Protein AF-A0A258JDL9-F1 (afdb_monomer_lite)

Foldseek 3Di:
DDPVVPPPPPDDLVNDDDDPDLADPDCPPVVLVVLLVVLVVPDDDCVPPDPCVVDDVVVDDPVVVVVVVVVVVVVVVVLVVVLVVLVVVLVVCSSVSPHNSSNSSSVSVNVSSD

pLDDT: mean 83.13, std 12.37, range [47.44, 98.12]

Sequence (114 aa):
MSPEQAFEVLQTLLDEPENRFPLTFNSDLPRIRELFHAATRNQWDPKTDVDWDQLKPEAYTEEQRYAARLYWSRRAWSEYGAISESPSLQLRFGIEQRPSDMQLFFTIRSQEEA

Secondary structure (DSSP, 8-state):
--GGGS------GGGSPP-S-----S-SSHHHHHHHHHHHHT---TTTSS-GGG--GGGS-HHHHHHHHHHHHHHHHHHHHHHTHHHHHHHHHHHTT--HHHHHHHHHHHHHT-

Radius of gyration: 22.3 Å; chains: 1; bounding box: 46×54×55 Å

Structure (mmCIF, N/CA/C/O backbone):
data_AF-A0A258JDL9-F1
#
_entry.id   AF-A0A258JDL9-F1
#
loop_
_atom_site.group_PDB
_atom_site.id
_atom_site.type_symbol
_atom_site.label_atom_id
_atom_site.label_alt_id
_atom_site.label_comp_id
_atom_site.label_asym_id
_atom_site.label_entity_id
_atom_site.label_seq_id
_atom_site.pdbx_PDB_ins_code
_atom_site.Cartn_x
_atom_site.Cartn_y
_atom_site.Cartn_z
_atom_site.occupancy
_atom_site.B_iso_or_equiv
_atom_site.auth_seq_id
_atom_site.auth_comp_id
_atom_site.auth_asym_id
_atom_site.auth_atom_id
_atom_site.pdbx_PDB_model_num
ATOM 1 N N . MET A 1 1 ? 27.831 42.679 -13.524 1.00 47.44 1 MET A N 1
ATOM 2 C CA . MET A 1 1 ? 27.257 41.321 -13.592 1.00 47.44 1 MET A CA 1
ATOM 3 C C . MET A 1 1 ? 26.808 41.122 -15.023 1.00 47.44 1 MET A C 1
ATOM 5 O O . MET A 1 1 ? 25.990 41.912 -15.479 1.00 47.44 1 MET A O 1
ATOM 9 N N . SER A 1 2 ? 27.464 40.231 -15.772 1.00 49.25 2 SER A N 1
ATOM 10 C CA . SER A 1 2 ? 27.135 40.025 -17.186 1.00 49.25 2 SER A CA 1
ATOM 11 C C . SER A 1 2 ? 25.805 39.265 -17.304 1.00 49.25 2 SER A C 1
ATOM 13 O O . SER A 1 2 ? 25.490 38.453 -16.432 1.00 49.25 2 SER A O 1
ATOM 15 N N . PRO A 1 3 ? 25.016 39.505 -18.364 1.00 51.47 3 PRO A N 1
ATOM 16 C CA . PRO A 1 3 ? 23.758 38.793 -18.619 1.00 51.47 3 PRO A CA 1
ATOM 17 C C . PRO A 1 3 ? 23.918 37.270 -18.800 1.00 51.47 3 PRO A C 1
ATOM 19 O O . PRO A 1 3 ? 22.926 36.551 -18.813 1.00 51.47 3 PRO A O 1
ATOM 22 N N . GLU A 1 4 ? 25.150 36.765 -18.883 1.00 53.69 4 GLU A N 1
ATOM 23 C CA . GLU A 1 4 ? 25.474 35.336 -18.988 1.00 53.69 4 GLU A CA 1
ATOM 24 C C . GLU A 1 4 ? 25.315 34.568 -17.664 1.00 53.69 4 GLU A C 1
ATOM 26 O O . GLU A 1 4 ? 25.272 33.344 -17.674 1.00 53.69 4 GLU A O 1
ATOM 31 N N . GLN A 1 5 ? 25.193 35.253 -16.520 1.00 52.53 5 GLN A N 1
ATOM 32 C CA . GLN A 1 5 ? 25.082 34.603 -15.203 1.00 52.53 5 GLN A CA 1
ATOM 33 C C . GLN A 1 5 ? 23.635 34.286 -14.776 1.00 52.53 5 GLN A C 1
ATOM 35 O O . GLN A 1 5 ? 23.430 33.770 -13.682 1.00 52.53 5 GLN A O 1
ATOM 40 N N . ALA A 1 6 ? 22.629 34.600 -15.600 1.00 50.28 6 ALA A N 1
ATOM 41 C CA . ALA A 1 6 ? 21.213 34.552 -15.209 1.00 50.28 6 ALA A CA 1
ATOM 42 C C . ALA A 1 6 ? 20.401 33.404 -15.833 1.00 50.28 6 ALA A C 1
ATOM 44 O O . ALA A 1 6 ? 19.176 33.402 -15.733 1.00 50.28 6 ALA A O 1
ATOM 45 N N . PHE A 1 7 ? 21.050 32.431 -16.468 1.00 53.84 7 PHE A N 1
ATOM 46 C CA . PHE A 1 7 ? 20.359 31.271 -17.022 1.00 53.84 7 PHE A CA 1
ATOM 47 C C . PHE A 1 7 ? 21.146 30.002 -16.701 1.00 53.84 7 PHE A C 1
ATOM 49 O O . PHE A 1 7 ? 21.751 29.368 -17.561 1.00 53.84 7 PHE A O 1
ATOM 56 N N . GLU A 1 8 ? 21.136 29.620 -15.426 1.00 58.06 8 GLU A N 1
ATOM 57 C CA . GLU A 1 8 ? 21.230 28.201 -15.104 1.00 58.06 8 GLU A CA 1
ATOM 58 C C . GLU A 1 8 ? 19.946 27.590 -15.685 1.00 58.06 8 GLU A C 1
ATOM 60 O O . GLU A 1 8 ? 18.869 27.693 -15.099 1.00 58.06 8 GLU A O 1
ATOM 65 N N . VAL A 1 9 ? 20.016 27.125 -16.939 1.00 63.28 9 VAL A N 1
ATOM 66 C CA . VAL A 1 9 ? 18.892 26.458 -17.597 1.00 63.28 9 VAL A CA 1
ATOM 67 C C . VAL A 1 9 ? 18.608 25.229 -16.742 1.00 63.28 9 VAL A C 1
ATOM 69 O O . VAL A 1 9 ? 19.350 24.251 -16.794 1.00 63.28 9 VAL A O 1
ATOM 72 N N . LEU A 1 10 ? 17.569 25.298 -15.913 1.00 61.50 10 LEU A N 1
ATOM 73 C CA . LEU A 1 10 ? 16.998 24.132 -15.257 1.00 61.50 10 LEU A CA 1
ATOM 74 C C . LEU A 1 10 ? 16.485 23.226 -16.375 1.00 61.50 10 LEU A C 1
ATOM 76 O O . LEU A 1 10 ? 15.370 23.409 -16.852 1.00 61.50 10 LEU A O 1
ATOM 80 N N . GLN A 1 11 ? 17.329 22.304 -16.837 1.00 71.94 11 GLN A N 1
ATOM 81 C CA . GLN A 1 11 ? 16.886 21.255 -17.738 1.00 71.94 11 GLN A CA 1
ATOM 82 C C . GLN A 1 11 ? 15.880 20.395 -16.984 1.00 71.94 11 GLN A C 1
ATOM 84 O O . GLN A 1 11 ? 16.152 19.861 -15.905 1.00 71.94 11 GLN A O 1
ATOM 89 N N . THR A 1 12 ? 14.680 20.338 -17.534 1.00 72.56 12 THR A N 1
ATOM 90 C CA . THR A 1 12 ? 13.569 19.547 -17.036 1.00 72.56 12 THR A CA 1
ATOM 91 C C . THR A 1 12 ? 13.458 18.264 -17.843 1.00 72.56 12 THR A C 1
ATOM 93 O O . THR A 1 12 ? 14.060 18.110 -18.903 1.00 72.56 12 THR A O 1
ATOM 96 N N . LEU A 1 13 ? 12.610 17.345 -17.380 1.00 65.62 13 LEU A N 1
ATOM 97 C CA . LEU A 1 13 ? 12.294 16.139 -18.139 1.00 65.62 13 LEU A CA 1
ATOM 98 C C . LEU A 1 13 ? 11.801 16.433 -19.567 1.00 65.62 13 LEU A C 1
ATOM 100 O O . LEU A 1 13 ? 11.999 15.622 -20.465 1.00 65.62 13 LEU A O 1
ATOM 104 N N . LEU A 1 14 ? 11.130 17.568 -19.770 1.00 75.38 14 LEU A N 1
ATOM 105 C CA . LEU A 1 14 ? 10.528 17.918 -21.055 1.00 75.38 14 LEU A CA 1
ATOM 106 C C . LEU A 1 14 ? 11.564 18.348 -22.104 1.00 75.38 14 LEU A C 1
ATOM 108 O O . LEU A 1 14 ? 11.202 18.500 -23.268 1.00 75.38 14 LEU A O 1
ATOM 112 N N . ASP A 1 15 ? 12.824 18.530 -21.700 1.00 81.75 15 ASP A N 1
ATOM 113 C CA . ASP A 1 15 ? 13.919 18.966 -22.569 1.00 81.75 15 ASP A CA 1
ATOM 114 C C . 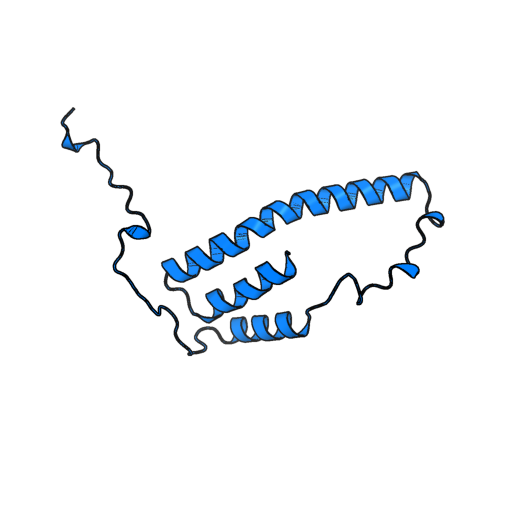ASP A 1 15 ? 14.721 17.787 -23.162 1.00 81.75 15 ASP A C 1
ATOM 116 O O . ASP A 1 15 ? 15.546 17.986 -24.056 1.00 81.75 15 ASP A O 1
ATOM 120 N N . GLU A 1 16 ? 14.471 16.556 -22.700 1.00 76.06 16 GLU A N 1
ATOM 121 C CA . GLU A 1 16 ? 15.108 15.330 -23.199 1.00 76.06 16 GLU A CA 1
ATOM 122 C C . GLU A 1 16 ? 14.423 14.795 -24.476 1.00 76.06 16 GLU A C 1
ATOM 124 O O . GLU A 1 16 ? 13.214 14.975 -24.669 1.00 76.06 16 GLU A O 1
ATOM 129 N N . PRO A 1 17 ? 15.156 14.103 -25.372 1.00 80.06 17 PRO A N 1
ATOM 130 C CA . PRO A 1 17 ? 14.576 13.519 -26.576 1.00 80.06 17 PRO A CA 1
ATOM 131 C C . PRO A 1 17 ? 13.499 12.473 -26.250 1.00 80.06 17 PRO A C 1
ATOM 133 O O . PRO A 1 17 ? 13.656 11.624 -25.371 1.00 80.06 17 PRO A O 1
ATOM 136 N N . GLU A 1 18 ? 12.405 12.508 -27.014 1.00 75.56 18 GLU A N 1
ATOM 137 C CA . GLU A 1 18 ? 11.251 11.625 -26.830 1.00 75.56 18 GLU A CA 1
ATOM 138 C C . GLU A 1 18 ? 11.629 10.142 -27.024 1.00 75.56 18 GLU A C 1
ATOM 140 O O . GLU A 1 18 ? 12.044 9.726 -28.108 1.00 75.56 18 GLU A O 1
ATOM 145 N N . ASN A 1 19 ? 11.393 9.316 -26.000 1.00 75.62 19 ASN A N 1
ATOM 146 C CA . ASN A 1 19 ? 11.400 7.857 -26.107 1.00 75.62 19 ASN A CA 1
ATOM 147 C C . ASN A 1 19 ? 9.985 7.311 -25.868 1.00 75.62 19 ASN A C 1
ATOM 149 O O . ASN A 1 19 ? 9.527 7.217 -24.732 1.00 75.62 19 ASN A O 1
ATOM 153 N N . ARG A 1 20 ? 9.288 6.942 -26.949 1.00 71.19 20 ARG A N 1
ATOM 154 C CA . ARG A 1 20 ? 7.871 6.530 -26.901 1.00 71.19 20 ARG A CA 1
ATOM 155 C C . ARG A 1 20 ? 7.620 5.194 -26.205 1.00 71.19 20 ARG A C 1
ATOM 157 O O . ARG A 1 20 ? 6.509 4.966 -25.739 1.00 71.19 20 ARG A O 1
ATOM 164 N N . PHE A 1 21 ? 8.621 4.315 -26.150 1.00 73.62 21 PHE A N 1
ATOM 165 C CA . PHE A 1 21 ? 8.483 2.968 -25.589 1.00 73.62 21 PHE A CA 1
ATOM 166 C C . PHE A 1 21 ? 9.728 2.588 -24.776 1.00 73.62 21 PHE A C 1
ATOM 168 O O . PHE A 1 21 ? 10.509 1.740 -25.206 1.00 73.62 21 PHE A O 1
ATOM 175 N N . PRO A 1 22 ? 9.928 3.178 -23.584 1.00 72.56 22 PRO A N 1
ATOM 176 C CA . PRO A 1 22 ? 11.116 2.949 -22.759 1.00 72.56 22 PRO A CA 1
ATOM 177 C C . PRO A 1 22 ? 11.102 1.592 -22.025 1.00 72.56 22 PRO A C 1
ATOM 179 O O . PRO A 1 22 ? 11.839 1.408 -21.059 1.00 72.56 22 PRO A O 1
ATOM 182 N N . LEU A 1 23 ? 10.252 0.648 -22.445 1.00 73.94 23 LEU A N 1
ATOM 183 C CA . LEU A 1 23 ? 10.028 -0.626 -21.767 1.00 73.94 23 LEU A CA 1
ATOM 184 C C . LEU A 1 23 ? 10.676 -1.783 -22.524 1.00 73.94 23 LEU A C 1
ATOM 186 O O . LEU A 1 23 ? 10.449 -1.989 -23.716 1.00 73.94 23 LEU A O 1
ATOM 190 N N . THR A 1 24 ? 11.423 -2.593 -21.785 1.00 75.56 24 THR A N 1
ATOM 191 C CA . THR A 1 24 ? 11.927 -3.897 -22.224 1.00 75.56 24 THR A CA 1
ATOM 192 C C . THR A 1 24 ? 11.084 -5.013 -21.598 1.00 75.56 24 THR A C 1
ATOM 194 O O . THR A 1 24 ? 10.691 -4.930 -20.436 1.00 75.56 24 THR A O 1
ATOM 197 N N . PHE A 1 25 ? 10.812 -6.091 -22.339 1.00 79.94 25 PHE A N 1
ATOM 198 C CA . PHE A 1 25 ? 10.066 -7.247 -21.806 1.00 79.94 25 PHE A CA 1
ATOM 199 C C . PHE A 1 25 ? 10.950 -8.281 -21.093 1.00 79.94 25 PHE A C 1
ATOM 201 O O . PHE A 1 25 ? 10.448 -9.252 -20.517 1.00 79.94 25 PHE A O 1
ATOM 208 N N . ASN A 1 26 ? 12.265 -8.064 -21.091 1.00 82.12 26 ASN A N 1
ATOM 209 C CA . ASN A 1 26 ? 13.203 -8.891 -20.345 1.00 82.12 26 ASN A CA 1
ATOM 210 C C . ASN A 1 26 ? 12.918 -8.797 -18.839 1.00 82.12 26 ASN A C 1
ATOM 212 O O . ASN A 1 26 ? 12.372 -7.807 -18.349 1.00 82.12 26 ASN A O 1
ATOM 216 N N . SER A 1 27 ? 13.239 -9.860 -18.101 1.00 81.69 27 SER A N 1
ATOM 217 C CA . SER A 1 27 ? 13.260 -9.816 -16.637 1.00 81.69 27 SER A CA 1
ATOM 218 C C . SER A 1 27 ? 14.685 -9.549 -16.192 1.00 81.69 27 SER A C 1
ATOM 220 O O . SER A 1 27 ? 15.427 -10.469 -15.857 1.00 81.69 27 SER A O 1
ATOM 222 N N . ASP A 1 28 ? 15.077 -8.283 -16.257 1.00 88.56 28 ASP A N 1
ATOM 223 C CA . ASP A 1 28 ? 16.420 -7.851 -15.877 1.00 88.56 28 ASP A CA 1
ATOM 224 C C . ASP A 1 28 ? 16.619 -7.981 -14.353 1.00 88.56 28 ASP A C 1
ATOM 226 O O . ASP A 1 28 ? 17.740 -8.165 -13.880 1.00 88.56 28 ASP A O 1
ATOM 230 N N . LEU A 1 29 ? 15.523 -7.957 -13.577 1.00 92.44 29 LEU A N 1
ATOM 231 C CA . LEU A 1 29 ? 15.491 -8.189 -12.130 1.00 92.44 29 LEU A CA 1
ATOM 232 C C . LEU A 1 29 ? 14.406 -9.222 -11.743 1.00 92.44 29 LEU A C 1
ATOM 234 O O . LEU A 1 29 ? 13.359 -8.849 -11.201 1.00 92.44 29 LEU A O 1
ATOM 238 N N . PRO A 1 30 ? 14.653 -10.535 -11.930 1.00 92.12 30 PRO A N 1
ATOM 239 C CA . PRO A 1 30 ? 13.662 -11.596 -11.696 1.00 92.12 30 PRO A CA 1
ATOM 240 C C . PRO A 1 30 ? 13.051 -11.597 -10.295 1.00 92.12 30 PRO A C 1
ATOM 242 O O . PRO A 1 30 ? 11.849 -11.782 -10.135 1.00 92.12 30 PRO A O 1
ATOM 245 N N . ARG A 1 31 ? 13.853 -11.291 -9.269 1.00 93.62 31 ARG A N 1
ATOM 246 C CA . ARG A 1 31 ? 13.372 -11.208 -7.884 1.00 93.62 31 ARG A CA 1
ATOM 247 C C . ARG A 1 31 ? 12.321 -10.110 -7.686 1.00 93.62 31 ARG A C 1
ATOM 249 O O . ARG A 1 31 ? 11.406 -10.281 -6.891 1.00 93.62 31 ARG A O 1
ATOM 256 N N . ILE A 1 32 ? 12.430 -8.988 -8.401 1.00 91.62 32 ILE A N 1
ATOM 257 C CA . ILE A 1 32 ? 11.419 -7.919 -8.345 1.00 91.62 32 ILE A CA 1
ATOM 258 C C . ILE A 1 32 ? 10.145 -8.359 -9.073 1.00 91.62 32 ILE A C 1
ATOM 260 O O . ILE A 1 32 ? 9.044 -8.119 -8.582 1.00 91.62 32 ILE A O 1
ATOM 264 N N . ARG A 1 33 ? 10.274 -9.085 -10.190 1.00 91.31 33 ARG A N 1
ATOM 265 C CA . ARG A 1 33 ? 9.125 -9.691 -10.880 1.00 91.31 33 ARG A CA 1
ATOM 266 C C . ARG A 1 33 ? 8.380 -10.690 -9.996 1.00 91.31 33 ARG A C 1
ATOM 268 O O . ARG A 1 33 ? 7.152 -10.699 -9.960 1.00 91.31 33 ARG A O 1
ATOM 275 N N . GLU A 1 34 ? 9.110 -11.499 -9.237 1.00 93.44 34 GLU A N 1
ATOM 276 C CA . GLU A 1 34 ? 8.525 -12.410 -8.251 1.00 93.44 34 GLU A CA 1
ATOM 277 C C . GLU A 1 34 ? 7.761 -11.657 -7.157 1.00 93.44 34 GLU A C 1
ATOM 279 O O . GLU A 1 34 ? 6.656 -12.075 -6.805 1.00 93.44 34 GLU A O 1
ATOM 284 N N . LEU A 1 35 ? 8.299 -10.533 -6.666 1.00 91.81 35 LEU A N 1
ATOM 285 C CA . LEU A 1 35 ? 7.602 -9.669 -5.709 1.00 91.81 35 LEU A CA 1
ATOM 286 C C . LEU A 1 35 ? 6.311 -9.095 -6.298 1.00 91.81 35 LEU A C 1
ATOM 288 O O . LEU A 1 35 ? 5.289 -9.125 -5.620 1.00 91.81 35 LEU A O 1
ATOM 292 N N . PHE A 1 36 ? 6.318 -8.652 -7.559 1.00 90.88 36 PHE A N 1
ATOM 293 C CA . PHE A 1 36 ? 5.105 -8.201 -8.252 1.00 90.88 36 PHE A CA 1
ATOM 294 C C . PHE A 1 36 ? 4.038 -9.293 -8.278 1.00 90.88 36 PHE A C 1
ATOM 296 O O . PHE A 1 36 ? 2.897 -9.069 -7.876 1.00 90.88 36 PHE A O 1
ATOM 303 N N . HIS A 1 37 ? 4.409 -10.507 -8.684 1.00 92.56 37 HIS A N 1
ATOM 304 C CA . HIS A 1 37 ? 3.467 -11.620 -8.711 1.00 92.56 37 HIS A CA 1
ATOM 305 C C . HIS A 1 37 ? 2.986 -12.022 -7.313 1.00 92.56 37 HIS A C 1
ATOM 307 O O . HIS A 1 37 ? 1.826 -12.397 -7.156 1.00 92.56 37 HIS A O 1
ATOM 313 N N . ALA A 1 38 ? 3.855 -11.969 -6.303 1.00 92.81 38 ALA A N 1
ATOM 314 C CA . ALA A 1 38 ? 3.479 -12.246 -4.922 1.00 92.81 38 ALA A CA 1
ATOM 315 C C . ALA A 1 38 ? 2.489 -11.204 -4.387 1.00 92.81 38 ALA A C 1
ATOM 317 O O . ALA A 1 38 ? 1.460 -11.595 -3.849 1.00 92.81 38 ALA A O 1
ATOM 318 N N . ALA A 1 39 ? 2.758 -9.914 -4.596 1.00 90.12 39 ALA A N 1
ATOM 319 C CA . ALA A 1 39 ? 1.870 -8.828 -4.195 1.00 90.12 39 ALA A CA 1
ATOM 320 C C . ALA A 1 39 ? 0.513 -8.928 -4.911 1.00 90.12 39 ALA A C 1
ATOM 322 O O . ALA A 1 39 ? -0.520 -8.945 -4.257 1.00 90.12 39 ALA A O 1
ATOM 323 N N . THR A 1 40 ? 0.510 -9.168 -6.231 1.00 90.25 40 THR A N 1
ATOM 324 C CA . THR A 1 40 ? -0.730 -9.369 -7.012 1.00 90.25 40 THR A CA 1
ATOM 325 C C . THR A 1 40 ? -1.595 -10.495 -6.442 1.00 90.25 40 THR A C 1
ATOM 327 O O . THR A 1 40 ? -2.808 -10.363 -6.345 1.00 90.25 40 THR A O 1
ATOM 330 N N . ARG A 1 41 ? -0.984 -11.630 -6.070 1.00 92.12 41 ARG A N 1
ATOM 331 C CA . ARG A 1 41 ? -1.719 -12.776 -5.508 1.00 92.12 41 ARG A CA 1
ATOM 332 C C . ARG A 1 41 ? -2.252 -12.523 -4.101 1.00 92.12 41 ARG A C 1
ATOM 334 O O . ARG A 1 41 ? -3.195 -13.196 -3.706 1.00 92.12 41 ARG A O 1
ATOM 341 N N . ASN A 1 42 ? -1.625 -11.615 -3.361 1.00 89.44 42 ASN A N 1
ATOM 342 C CA . ASN A 1 42 ? -1.962 -11.300 -1.977 1.00 89.44 42 ASN A CA 1
ATOM 343 C C . ASN A 1 42 ? -2.844 -10.046 -1.857 1.00 89.44 42 ASN A C 1
ATOM 345 O O . ASN A 1 42 ? -2.997 -9.520 -0.755 1.00 89.44 42 ASN A O 1
ATOM 349 N N . GLN A 1 43 ? -3.405 -9.557 -2.967 1.00 88.81 43 GLN A N 1
ATOM 350 C CA . GLN A 1 43 ? -4.384 -8.476 -2.931 1.00 88.81 43 GLN A CA 1
ATOM 351 C C . GLN A 1 43 ? -5.623 -8.912 -2.149 1.00 88.81 43 GLN A C 1
ATOM 353 O O . GLN A 1 43 ? -6.071 -10.054 -2.257 1.00 88.81 43 GLN A O 1
ATOM 358 N N . TRP A 1 44 ? -6.162 -7.981 -1.373 1.00 90.25 44 TRP A N 1
ATOM 359 C CA . TRP A 1 44 ? -7.339 -8.171 -0.538 1.00 90.25 44 TRP A CA 1
ATOM 360 C C . TRP A 1 44 ? -8.225 -6.926 -0.622 1.00 90.25 44 TRP A C 1
ATOM 362 O O . TRP A 1 44 ? -7.736 -5.819 -0.857 1.00 90.25 44 TRP A O 1
ATOM 372 N N . ASP A 1 45 ? -9.528 -7.108 -0.445 1.00 89.56 45 ASP A N 1
ATOM 373 C CA . ASP A 1 45 ? -10.520 -6.042 -0.383 1.00 89.56 45 ASP A CA 1
ATOM 374 C C . ASP A 1 45 ? -10.977 -5.852 1.072 1.00 89.56 45 ASP A C 1
ATOM 376 O O . ASP A 1 45 ? -11.661 -6.717 1.629 1.00 89.56 45 ASP A O 1
ATOM 380 N N . PRO A 1 46 ? -10.680 -4.702 1.708 1.00 89.44 46 PRO A N 1
ATOM 381 C CA . PRO A 1 46 ? -11.067 -4.455 3.091 1.00 89.44 46 PRO A CA 1
ATOM 382 C C . PRO A 1 46 ? -12.576 -4.489 3.325 1.00 89.44 46 PRO A C 1
ATOM 384 O O . PRO A 1 46 ? -12.996 -4.620 4.470 1.00 89.44 46 PRO A O 1
ATOM 387 N N . LYS A 1 47 ? -13.412 -4.365 2.288 1.00 90.19 47 LYS A N 1
ATOM 388 C CA . LYS A 1 47 ? -14.872 -4.432 2.427 1.00 90.19 47 LYS A CA 1
ATOM 389 C C . LYS A 1 47 ? -15.394 -5.858 2.564 1.00 90.19 47 LYS A C 1
ATOM 391 O O . LYS A 1 47 ? -16.486 -6.028 3.099 1.00 90.19 47 LYS A O 1
ATOM 396 N N . THR A 1 48 ? -14.664 -6.849 2.056 1.00 93.88 48 THR A N 1
ATOM 397 C CA . THR A 1 48 ? -15.149 -8.232 1.931 1.00 93.88 48 THR A CA 1
ATOM 398 C C . THR A 1 48 ? -14.260 -9.251 2.640 1.00 93.88 48 THR A C 1
ATOM 400 O O . THR A 1 48 ? -14.787 -10.210 3.198 1.00 93.88 48 THR A O 1
ATOM 403 N N . ASP A 1 49 ? -12.948 -9.019 2.702 1.00 93.88 49 ASP A N 1
ATOM 404 C CA . ASP A 1 49 ? -11.982 -9.943 3.310 1.00 93.88 49 ASP A CA 1
ATOM 405 C C . ASP A 1 49 ? -11.789 -9.724 4.822 1.00 93.88 49 ASP A C 1
ATOM 407 O O . ASP A 1 49 ? -11.143 -10.528 5.497 1.00 93.88 49 ASP A O 1
ATOM 411 N N . VAL A 1 50 ? -12.358 -8.648 5.379 1.00 93.75 50 VAL A N 1
ATOM 412 C CA . VAL A 1 50 ? -12.379 -8.381 6.824 1.00 93.75 50 VAL A CA 1
ATOM 413 C C . VAL A 1 50 ? -13.782 -8.613 7.365 1.00 93.75 50 VAL A C 1
ATOM 415 O O . VAL A 1 50 ? -14.739 -7.957 6.957 1.00 93.75 50 VAL A O 1
ATOM 418 N N . ASP A 1 51 ? -13.893 -9.509 8.344 1.00 95.06 51 ASP A N 1
ATOM 419 C CA . ASP A 1 51 ? -15.136 -9.735 9.078 1.00 95.06 51 ASP A CA 1
ATOM 420 C C . ASP A 1 51 ? -15.368 -8.606 10.096 1.00 95.06 51 ASP A C 1
ATOM 422 O O . ASP A 1 51 ? -15.032 -8.702 11.281 1.00 95.06 51 ASP A O 1
ATOM 426 N N . TRP A 1 52 ? -15.920 -7.493 9.613 1.00 92.25 52 TRP A N 1
ATOM 427 C CA . TRP A 1 52 ? -16.224 -6.324 10.439 1.00 92.25 52 TRP A CA 1
ATOM 428 C C . TRP A 1 52 ? -17.273 -6.605 11.515 1.00 92.25 52 TRP A C 1
ATOM 430 O O . TRP A 1 52 ? -17.282 -5.914 12.533 1.00 92.25 52 TRP A O 1
ATOM 440 N N . ASP A 1 53 ? -18.110 -7.630 11.347 1.00 94.25 53 ASP A N 1
ATOM 441 C CA . ASP A 1 53 ? -19.114 -7.992 12.345 1.00 94.25 53 ASP A CA 1
ATOM 442 C C . ASP A 1 53 ? -18.475 -8.579 13.609 1.00 94.25 53 ASP A C 1
ATOM 444 O O . ASP A 1 53 ? -19.069 -8.494 14.689 1.00 94.25 53 ASP A O 1
ATOM 448 N N . GLN A 1 54 ? -17.254 -9.117 13.523 1.00 95.06 54 GLN A N 1
ATOM 449 C CA . GLN A 1 54 ? -16.481 -9.534 14.699 1.00 95.06 54 GLN A CA 1
ATOM 450 C C . GLN A 1 54 ? -15.959 -8.353 15.525 1.00 95.06 54 GLN A C 1
ATOM 452 O O . GLN A 1 54 ? -15.686 -8.514 16.718 1.00 95.06 54 GLN A O 1
ATOM 457 N N . LEU A 1 55 ? -15.838 -7.158 14.939 1.00 91.75 55 LEU A N 1
ATOM 458 C CA . LEU A 1 55 ? -15.450 -5.970 15.686 1.00 91.75 55 LEU A CA 1
ATOM 459 C C . LEU A 1 55 ? -16.624 -5.530 16.571 1.00 91.75 55 LEU A C 1
ATOM 461 O O . LEU A 1 55 ? -17.621 -5.004 16.083 1.00 91.75 55 LEU A O 1
ATOM 465 N N . LYS A 1 56 ? -16.487 -5.723 17.888 1.00 95.06 56 LYS A N 1
ATOM 466 C CA . LYS A 1 56 ? -17.465 -5.309 18.911 1.00 95.06 56 LYS A CA 1
ATOM 467 C C . LYS A 1 56 ? -16.906 -4.166 19.768 1.00 95.06 56 LYS A C 1
ATOM 469 O O . LYS A 1 56 ? -16.324 -4.433 20.823 1.00 95.06 56 LYS A O 1
ATOM 474 N N . PRO A 1 57 ? -17.013 -2.887 19.346 1.00 92.56 57 PRO A N 1
ATOM 475 C CA . PRO A 1 57 ? -16.451 -1.755 20.086 1.00 92.56 57 PRO A CA 1
ATOM 476 C C . PRO A 1 57 ? -16.925 -1.674 21.542 1.00 92.56 57 PRO A C 1
ATOM 478 O O . PRO A 1 57 ? -16.181 -1.241 22.416 1.00 92.56 57 PRO A O 1
ATOM 481 N N . GLU A 1 58 ? -18.157 -2.090 21.809 1.00 94.38 58 GLU A N 1
ATOM 482 C CA . GLU A 1 58 ? -18.786 -2.135 23.127 1.00 94.38 58 GLU A CA 1
ATOM 483 C C . GLU A 1 58 ? -18.108 -3.089 24.119 1.00 94.38 58 GLU A C 1
ATOM 485 O O . GLU A 1 58 ? -18.277 -2.913 25.323 1.00 94.38 58 GLU A O 1
ATOM 490 N N . ALA A 1 59 ? -17.310 -4.052 23.646 1.00 96.44 59 ALA A N 1
ATOM 491 C CA . ALA A 1 59 ? -16.543 -4.949 24.509 1.00 96.44 59 ALA A CA 1
ATOM 492 C C . ALA A 1 59 ? -15.337 -4.258 25.179 1.00 96.44 59 ALA A C 1
ATOM 494 O O . ALA A 1 59 ? -14.724 -4.829 26.080 1.00 96.44 59 ALA A O 1
ATOM 495 N N . TYR A 1 60 ? -14.989 -3.041 24.747 1.00 96.56 60 TYR A N 1
ATOM 496 C CA . TYR A 1 60 ? -13.819 -2.298 25.210 1.00 96.56 60 TYR A CA 1
ATOM 497 C C . TYR A 1 60 ? -14.203 -1.092 26.068 1.00 96.56 60 TYR A C 1
ATOM 499 O O . TYR A 1 60 ? -15.241 -0.451 25.867 1.00 96.56 60 TYR A O 1
ATOM 507 N N . THR A 1 61 ? -13.314 -0.717 26.991 1.00 98.12 61 THR A N 1
ATOM 508 C CA . THR A 1 61 ? -13.505 0.490 27.806 1.00 98.12 61 THR A CA 1
ATOM 509 C C . THR A 1 61 ? -13.467 1.756 26.946 1.00 98.12 61 THR A C 1
ATOM 511 O O . THR A 1 61 ? -13.093 1.749 25.767 1.00 98.12 61 THR A O 1
ATOM 514 N N . GLU A 1 62 ? -13.897 2.883 27.507 1.00 97.56 62 GLU A N 1
ATOM 515 C CA . GLU A 1 62 ? -13.822 4.165 26.807 1.00 97.56 62 GLU A CA 1
ATOM 516 C C . GLU A 1 62 ? -12.374 4.571 26.501 1.00 97.56 62 GLU A C 1
ATOM 518 O O . GLU A 1 62 ? -12.076 4.994 25.383 1.00 97.56 62 GLU A O 1
ATOM 523 N N . GLU A 1 63 ? -11.462 4.344 27.443 1.00 97.88 63 GLU A N 1
ATOM 524 C CA . GLU A 1 63 ? -10.036 4.646 27.316 1.00 97.88 63 GLU A CA 1
ATOM 525 C C . GLU A 1 63 ? -9.391 3.813 26.206 1.00 97.88 63 GLU A C 1
ATOM 527 O O . GLU A 1 63 ? -8.639 4.342 25.387 1.00 97.88 63 GLU A O 1
ATOM 532 N N . GLN A 1 64 ? -9.727 2.521 26.124 1.00 97.75 64 GLN A N 1
ATOM 533 C CA . GLN A 1 64 ? -9.246 1.634 25.062 1.00 97.75 64 GLN A CA 1
ATOM 534 C C . GLN A 1 64 ? -9.735 2.092 23.687 1.00 97.75 64 GLN A C 1
ATOM 536 O O . GLN A 1 64 ? -8.950 2.187 22.741 1.00 97.75 64 GLN A O 1
ATOM 541 N N . ARG A 1 65 ? -11.021 2.444 23.574 1.00 96.94 65 ARG A N 1
ATOM 542 C CA . ARG A 1 65 ? -11.584 2.981 22.329 1.00 96.94 65 ARG A CA 1
ATOM 543 C C . ARG A 1 65 ? -10.947 4.314 21.948 1.00 96.94 65 ARG A C 1
ATOM 545 O O . ARG A 1 65 ? -10.706 4.559 20.769 1.00 96.94 65 ARG A O 1
ATOM 552 N N . TYR A 1 66 ? -10.661 5.180 22.916 1.00 97.19 66 TYR A N 1
ATOM 553 C CA . TYR A 1 66 ? -9.977 6.448 22.672 1.00 97.19 66 TYR A CA 1
ATOM 554 C C . TYR A 1 66 ? -8.545 6.236 22.167 1.00 97.19 66 TYR A C 1
ATOM 556 O O . TYR A 1 66 ? -8.171 6.801 21.138 1.00 97.19 66 TYR A O 1
ATOM 564 N N . ALA A 1 67 ? -7.778 5.359 22.817 1.00 97.38 67 ALA A N 1
ATOM 565 C CA . ALA A 1 67 ? -6.434 4.996 22.378 1.00 97.38 67 ALA A CA 1
ATOM 566 C C . ALA A 1 67 ? -6.431 4.414 20.953 1.00 97.38 67 ALA A C 1
ATOM 568 O O . ALA A 1 67 ? -5.617 4.822 20.124 1.00 97.38 67 ALA A O 1
ATOM 569 N N . ALA A 1 68 ? -7.383 3.527 20.638 1.00 95.81 68 ALA A N 1
ATOM 570 C CA . ALA A 1 68 ? -7.532 2.962 19.299 1.00 95.81 68 ALA A CA 1
ATOM 571 C C . ALA A 1 68 ? -7.802 4.046 18.242 1.00 95.81 68 ALA A C 1
ATOM 573 O O . ALA A 1 68 ? -7.142 4.061 17.204 1.00 95.81 68 ALA A O 1
ATOM 574 N N . ARG A 1 69 ? -8.710 4.996 18.511 1.00 95.38 69 ARG A N 1
ATOM 575 C CA . ARG A 1 69 ? -8.983 6.120 17.594 1.00 95.38 69 ARG A CA 1
ATOM 576 C C . ARG A 1 69 ? -7.735 6.958 17.338 1.00 95.38 69 ARG A C 1
ATOM 578 O O . ARG A 1 69 ? -7.442 7.260 16.188 1.00 95.38 69 ARG A O 1
ATOM 585 N N . LEU A 1 70 ? -6.982 7.310 18.382 1.00 96.56 70 LEU A N 1
ATOM 586 C CA . LEU A 1 70 ? -5.745 8.082 18.228 1.00 96.56 70 LEU A CA 1
ATOM 587 C C . LEU A 1 70 ? -4.706 7.334 17.389 1.00 96.56 70 LEU A C 1
ATOM 589 O O . LEU A 1 70 ? -4.080 7.928 16.510 1.00 96.56 70 LEU A O 1
ATOM 593 N N . TYR A 1 71 ? -4.543 6.036 17.643 1.00 95.25 71 TYR A N 1
ATOM 594 C CA . TYR A 1 71 ? -3.610 5.201 16.899 1.00 95.25 71 TYR A CA 1
ATOM 595 C C . TYR A 1 71 ? -3.968 5.144 15.409 1.00 95.25 71 TYR A C 1
ATOM 597 O O . TYR A 1 71 ? -3.115 5.423 14.563 1.00 95.25 71 TYR A O 1
ATOM 605 N N . TRP A 1 72 ? -5.232 4.861 15.086 1.00 92.50 72 TRP A N 1
ATOM 606 C CA . TRP A 1 72 ? -5.700 4.791 13.702 1.00 92.50 72 TRP A CA 1
ATOM 607 C C . TRP A 1 72 ? -5.650 6.145 12.992 1.00 92.50 72 TRP A C 1
ATOM 609 O O . TRP A 1 72 ? -5.196 6.201 11.852 1.00 92.50 72 TRP A O 1
ATOM 619 N N . SER A 1 73 ? -5.996 7.245 13.669 1.00 93.56 73 SER A N 1
ATOM 620 C CA . SER A 1 73 ? -5.850 8.599 13.118 1.00 93.56 73 SER A CA 1
ATOM 621 C C . SER A 1 73 ? -4.394 8.939 12.801 1.00 93.56 73 SER A C 1
ATOM 623 O O . SER A 1 73 ? -4.097 9.469 11.731 1.00 93.56 73 SER A O 1
ATOM 625 N N . ARG A 1 74 ? -3.460 8.606 13.704 1.00 92.88 74 ARG A N 1
ATOM 626 C CA . ARG A 1 74 ? -2.024 8.805 13.463 1.00 92.88 74 ARG A CA 1
ATOM 627 C C . ARG A 1 74 ? -1.539 7.964 12.287 1.00 92.88 74 ARG A C 1
ATOM 629 O O . ARG A 1 74 ? -0.758 8.462 11.478 1.00 92.88 74 ARG A O 1
ATOM 636 N N . ARG A 1 75 ? -1.974 6.702 12.201 1.00 90.00 75 ARG A N 1
ATOM 637 C CA . ARG A 1 75 ? -1.617 5.801 11.100 1.00 90.00 75 ARG A CA 1
ATOM 638 C C . ARG A 1 75 ? -2.127 6.350 9.770 1.00 90.00 75 ARG A C 1
ATOM 640 O O . ARG A 1 75 ? -1.316 6.523 8.875 1.00 90.00 75 ARG A O 1
ATOM 647 N N . ALA A 1 76 ? -3.396 6.747 9.684 1.00 87.44 76 ALA A N 1
ATOM 648 C CA . ALA A 1 76 ? -3.966 7.352 8.480 1.00 87.44 76 ALA A CA 1
ATOM 649 C C . ALA A 1 76 ? -3.165 8.579 8.004 1.00 87.44 76 A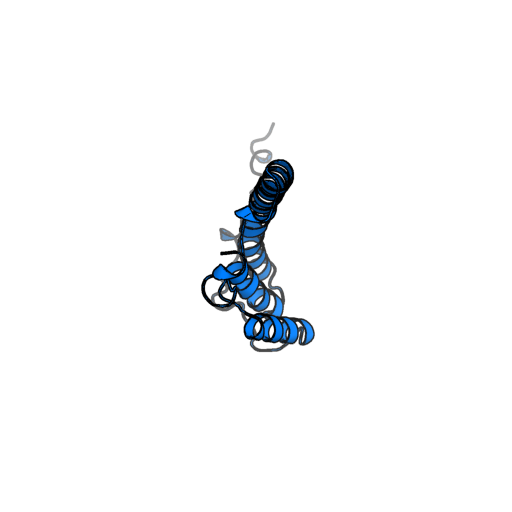LA A C 1
ATOM 651 O O . ALA A 1 76 ? -2.803 8.661 6.834 1.00 87.44 76 ALA A O 1
ATOM 652 N N . TRP A 1 77 ? -2.807 9.492 8.917 1.00 85.88 77 TRP A N 1
ATOM 653 C CA . TRP A 1 77 ? -1.977 10.654 8.572 1.00 85.88 77 TRP A CA 1
ATOM 654 C C . TRP A 1 77 ? -0.569 10.263 8.103 1.00 85.88 77 TRP A C 1
ATOM 656 O O . TRP A 1 77 ? -0.053 10.830 7.145 1.00 85.88 77 TRP A O 1
ATOM 666 N N . SER A 1 78 ? 0.067 9.303 8.777 1.00 84.50 78 SER A N 1
ATOM 667 C CA . SER A 1 78 ? 1.448 8.911 8.462 1.00 84.50 78 SER A CA 1
ATOM 668 C C . SER A 1 78 ? 1.547 8.196 7.112 1.00 84.50 78 SER A C 1
ATOM 670 O O . SER A 1 78 ? 2.490 8.442 6.367 1.00 84.50 78 SER A O 1
ATOM 672 N N . GLU A 1 79 ? 0.573 7.342 6.790 1.00 81.75 79 GLU A N 1
ATOM 673 C CA . GLU A 1 79 ? 0.556 6.581 5.537 1.00 81.75 79 GLU A CA 1
ATOM 674 C C . GLU A 1 79 ? 0.181 7.477 4.343 1.00 81.75 79 GLU A C 1
ATOM 676 O O . GLU A 1 79 ? 0.766 7.325 3.278 1.00 81.75 79 GLU A O 1
ATOM 681 N N . TYR A 1 80 ? -0.694 8.484 4.513 1.00 74.31 80 TYR A N 1
ATOM 682 C CA . TYR A 1 80 ? -1.104 9.384 3.418 1.00 74.31 80 TYR A CA 1
ATOM 683 C C . TYR A 1 80 ? 0.075 10.076 2.709 1.00 74.31 80 TYR A C 1
ATOM 685 O O . TYR A 1 80 ? 0.064 10.247 1.491 1.00 74.31 80 TYR A O 1
ATOM 693 N N . GLY A 1 81 ? 1.127 10.439 3.454 1.00 68.25 81 GLY A N 1
ATOM 694 C CA . GLY A 1 81 ? 2.355 10.986 2.868 1.00 68.25 81 GLY A CA 1
ATOM 695 C C . GLY A 1 81 ? 3.067 9.998 1.936 1.00 68.25 81 GLY A C 1
ATOM 696 O O . GLY A 1 81 ? 3.546 10.393 0.872 1.00 68.25 81 GLY A O 1
ATOM 697 N N . ALA A 1 82 ? 3.085 8.714 2.301 1.00 69.69 82 ALA A N 1
ATOM 698 C CA . ALA A 1 82 ? 3.715 7.653 1.521 1.00 69.69 82 ALA A CA 1
ATOM 699 C C . ALA A 1 82 ? 2.968 7.360 0.206 1.00 69.69 82 ALA A C 1
ATOM 701 O O . ALA A 1 82 ? 3.615 7.059 -0.793 1.00 69.69 82 ALA A O 1
ATOM 702 N N . ILE A 1 83 ? 1.645 7.560 0.159 1.00 69.44 83 ILE A N 1
ATOM 703 C CA . ILE A 1 83 ? 0.820 7.347 -1.050 1.00 69.44 83 ILE A CA 1
ATOM 704 C C . ILE A 1 83 ? 1.295 8.231 -2.219 1.00 69.44 83 ILE A C 1
ATOM 706 O O . ILE A 1 83 ? 1.365 7.799 -3.370 1.00 69.44 83 ILE A O 1
ATOM 710 N N . SER A 1 84 ? 1.675 9.481 -1.932 1.00 69.44 84 SER A N 1
ATOM 711 C CA . SER A 1 84 ? 2.178 10.422 -2.950 1.00 69.44 84 SER A CA 1
ATOM 712 C C . SER A 1 84 ? 3.586 10.096 -3.475 1.00 69.44 84 SER A C 1
ATOM 714 O O . SER A 1 84 ? 3.989 10.576 -4.541 1.00 69.44 84 SER A O 1
ATOM 716 N N . GLU A 1 85 ? 4.336 9.259 -2.755 1.00 78.69 85 GLU A N 1
ATOM 717 C CA . GLU A 1 85 ? 5.678 8.831 -3.147 1.00 78.69 85 GLU A CA 1
ATOM 718 C C . GLU A 1 85 ? 5.617 7.884 -4.353 1.00 78.69 85 GLU A C 1
ATOM 720 O O . GLU A 1 85 ? 6.421 8.006 -5.280 1.00 78.69 85 GLU A O 1
ATOM 725 N N . SER A 1 86 ? 4.638 6.976 -4.379 1.00 80.06 86 SER A N 1
ATOM 726 C CA . SER A 1 86 ? 4.559 5.899 -5.368 1.00 80.06 86 SER A CA 1
ATOM 727 C C . SER A 1 86 ? 4.453 6.405 -6.823 1.00 80.06 86 SER A C 1
ATOM 729 O O . SER A 1 86 ? 5.280 5.987 -7.641 1.00 80.06 86 SER A O 1
ATOM 731 N N . PRO A 1 87 ? 3.562 7.359 -7.181 1.00 81.00 87 PRO A N 1
ATOM 732 C CA . PRO A 1 87 ? 3.530 7.936 -8.532 1.00 81.00 87 PRO A CA 1
ATOM 733 C C . PRO A 1 87 ? 4.813 8.699 -8.893 1.00 81.00 87 PRO A C 1
ATOM 735 O O . PRO A 1 87 ? 5.287 8.635 -10.028 1.00 81.00 87 PRO A O 1
ATOM 738 N N . SER A 1 88 ? 5.410 9.390 -7.918 1.00 84.44 88 SER A N 1
ATOM 739 C CA . SER A 1 88 ? 6.659 10.136 -8.110 1.00 84.44 88 SER A CA 1
ATOM 740 C C . SER A 1 88 ? 7.831 9.196 -8.426 1.00 84.44 88 SER A C 1
ATOM 742 O O . SER A 1 88 ? 8.643 9.483 -9.307 1.00 8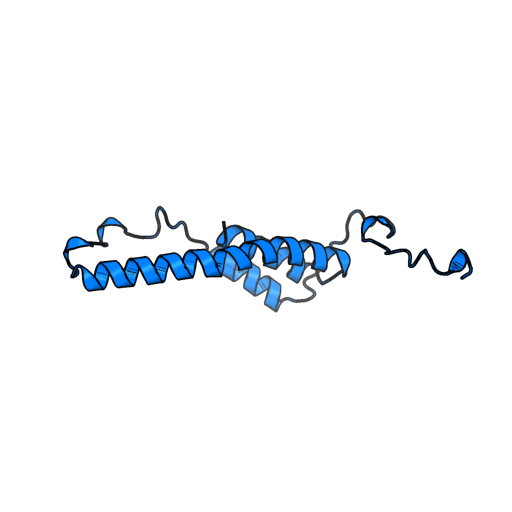4.44 88 SER A O 1
ATOM 744 N N . LEU A 1 89 ? 7.900 8.043 -7.751 1.00 85.75 89 LEU A N 1
ATOM 745 C CA . LEU A 1 89 ? 8.900 7.005 -8.009 1.00 85.75 89 LEU A CA 1
ATOM 746 C C . LEU A 1 89 ? 8.684 6.305 -9.352 1.00 85.75 89 LEU A C 1
ATOM 748 O O . LEU A 1 89 ? 9.661 6.059 -10.056 1.00 85.75 89 LEU A O 1
ATOM 752 N N . GLN A 1 90 ? 7.436 6.030 -9.745 1.00 85.25 90 GLN A N 1
ATOM 753 C CA . GLN A 1 90 ? 7.132 5.465 -11.065 1.00 85.25 90 GLN A CA 1
ATOM 754 C C . GLN A 1 90 ? 7.615 6.381 -12.194 1.00 85.25 90 GLN A C 1
ATOM 756 O O . GLN A 1 90 ? 8.311 5.916 -13.099 1.00 85.25 90 GLN A O 1
ATOM 761 N N . LEU A 1 91 ? 7.312 7.684 -12.108 1.00 84.62 91 LEU A N 1
ATOM 762 C CA . LEU A 1 91 ? 7.827 8.680 -13.050 1.00 84.62 91 LEU A CA 1
ATOM 763 C C . LEU A 1 91 ? 9.354 8.644 -13.069 1.00 84.62 91 LEU A C 1
ATOM 765 O O . LEU A 1 91 ? 9.952 8.419 -14.116 1.00 84.62 91 LEU A O 1
ATOM 769 N N . ARG A 1 92 ? 9.992 8.772 -11.902 1.00 85.75 92 ARG A N 1
ATOM 770 C CA . ARG A 1 92 ? 11.453 8.771 -11.784 1.00 85.75 92 ARG A CA 1
ATOM 771 C C . ARG A 1 92 ? 12.104 7.519 -12.379 1.00 85.75 92 ARG A C 1
ATOM 773 O O . ARG A 1 92 ? 13.135 7.640 -13.031 1.00 85.75 92 ARG A O 1
ATOM 780 N N . PHE A 1 93 ? 11.527 6.332 -12.196 1.00 87.94 93 PHE A N 1
ATOM 781 C CA . PHE A 1 93 ? 12.067 5.096 -12.769 1.00 87.94 93 PHE A CA 1
ATOM 782 C C . PHE A 1 93 ? 11.977 5.048 -14.290 1.00 87.94 93 PHE A C 1
ATOM 784 O O . PHE A 1 93 ? 12.909 4.541 -14.915 1.00 87.94 93 PHE A O 1
ATOM 791 N N . GLY A 1 94 ? 10.913 5.599 -14.878 1.00 82.69 94 GLY A N 1
ATOM 792 C CA . GLY A 1 94 ? 10.824 5.776 -16.326 1.00 82.69 94 GLY A CA 1
ATOM 793 C C . GLY A 1 94 ? 11.892 6.741 -16.851 1.00 82.69 94 GLY A C 1
ATOM 794 O O . GLY A 1 94 ? 12.591 6.422 -17.809 1.00 82.69 94 GLY A O 1
ATOM 795 N N . ILE A 1 95 ? 12.072 7.882 -16.174 1.00 81.62 95 ILE A N 1
ATOM 796 C CA . ILE A 1 95 ? 13.056 8.921 -16.533 1.00 81.62 95 ILE A CA 1
ATOM 797 C C . ILE A 1 95 ? 14.487 8.387 -16.453 1.00 81.62 95 ILE A C 1
ATOM 799 O O . ILE A 1 95 ? 15.270 8.532 -17.386 1.00 81.62 95 ILE A O 1
ATOM 803 N N . GLU A 1 96 ? 14.831 7.743 -15.339 1.00 86.06 96 GLU A N 1
ATOM 804 C CA . GLU A 1 96 ? 16.162 7.180 -15.102 1.00 86.06 96 GLU A CA 1
ATOM 805 C C . GLU A 1 96 ? 16.395 5.856 -15.855 1.00 86.06 96 GLU A C 1
ATOM 807 O O . GLU A 1 96 ? 17.398 5.186 -15.602 1.00 86.06 96 GLU A O 1
ATOM 812 N N . GLN A 1 97 ? 15.471 5.453 -16.739 1.00 84.44 97 GLN A N 1
ATOM 813 C CA . GLN A 1 97 ? 15.536 4.219 -17.530 1.00 84.44 97 GLN A CA 1
ATOM 814 C C . GLN A 1 97 ? 15.858 2.990 -16.665 1.00 84.44 97 GLN A C 1
ATOM 816 O O . GLN A 1 97 ? 16.659 2.123 -17.023 1.00 84.44 97 GLN A O 1
ATOM 821 N N . ARG A 1 98 ? 15.254 2.927 -15.472 1.00 88.69 98 ARG A N 1
ATOM 822 C CA . ARG A 1 98 ? 15.421 1.787 -14.568 1.00 88.69 98 ARG A CA 1
ATOM 823 C C . ARG A 1 98 ? 14.777 0.545 -15.183 1.00 88.69 98 ARG A C 1
ATOM 825 O O . ARG A 1 98 ? 13.809 0.686 -15.932 1.00 88.69 98 ARG A O 1
ATOM 832 N N . PRO A 1 99 ? 15.257 -0.663 -14.833 1.00 90.06 99 PRO A N 1
ATOM 833 C CA . PRO A 1 99 ? 14.687 -1.909 -15.331 1.00 90.06 99 PRO A CA 1
ATOM 834 C C . PRO A 1 99 ? 13.158 -1.946 -15.253 1.00 90.06 99 PRO A C 1
ATOM 836 O O . PRO A 1 99 ? 12.579 -1.561 -14.232 1.00 90.06 99 PRO A O 1
ATOM 839 N N . SER A 1 100 ? 12.513 -2.457 -16.305 1.00 88.69 100 SER A N 1
ATOM 840 C CA . SER A 1 100 ? 11.048 -2.518 -16.430 1.00 88.69 100 SER A CA 1
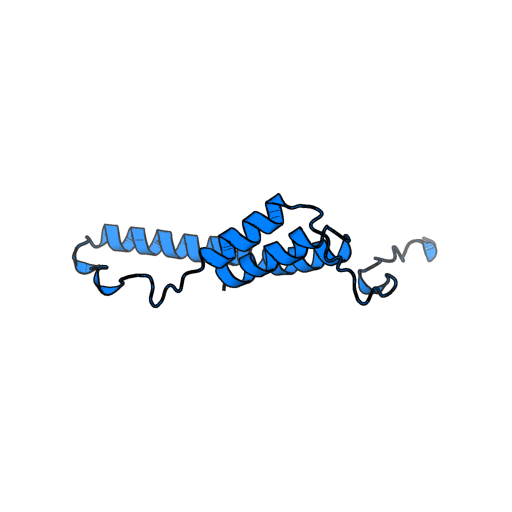ATOM 841 C C . SER A 1 100 ? 10.376 -3.221 -15.246 1.00 88.69 100 SER A C 1
ATOM 843 O O . SER A 1 100 ? 9.257 -2.879 -14.880 1.00 88.69 100 SER A O 1
ATOM 845 N N . ASP A 1 101 ? 11.073 -4.161 -14.599 1.00 90.75 101 ASP A N 1
ATOM 846 C CA . ASP A 1 101 ? 10.628 -4.815 -13.364 1.00 90.75 101 ASP A CA 1
ATOM 847 C C . ASP A 1 101 ? 10.314 -3.822 -12.236 1.00 90.75 101 ASP A C 1
ATOM 849 O O . ASP A 1 101 ? 9.312 -3.975 -11.541 1.00 90.75 101 ASP A O 1
ATOM 853 N N . MET A 1 102 ? 11.148 -2.790 -12.057 1.00 88.88 102 MET A N 1
ATOM 854 C CA . MET A 1 102 ? 10.947 -1.765 -11.027 1.00 88.88 102 MET A CA 1
ATOM 855 C C . MET A 1 102 ? 9.764 -0.861 -11.364 1.00 88.88 102 MET A C 1
ATOM 857 O O . MET A 1 102 ? 8.963 -0.549 -10.483 1.00 88.88 102 MET A O 1
ATOM 861 N N . GLN A 1 103 ? 9.649 -0.470 -12.637 1.00 86.69 103 GLN A N 1
ATOM 862 C CA . GLN A 1 103 ? 8.541 0.34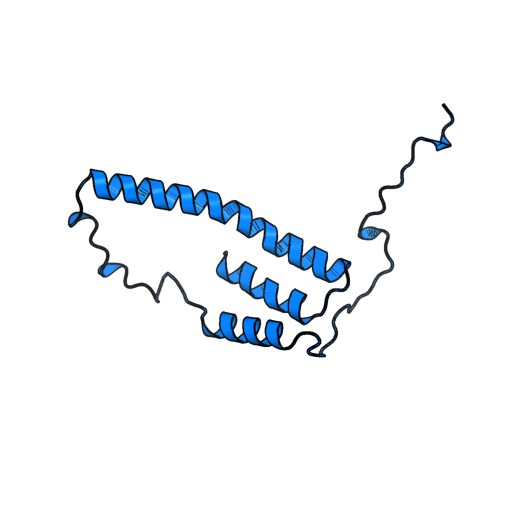7 -13.131 1.00 86.69 103 GLN A CA 1
ATOM 863 C C . GLN A 1 103 ? 7.205 -0.385 -12.940 1.00 86.69 103 GLN A C 1
ATOM 865 O O . GLN A 1 103 ? 6.253 0.197 -12.430 1.00 86.69 103 GLN A O 1
ATOM 870 N N . LEU A 1 104 ? 7.163 -1.682 -13.270 1.00 86.38 104 LEU A N 1
ATOM 871 C CA . LEU A 1 104 ? 5.985 -2.530 -13.113 1.00 86.38 104 LEU A CA 1
ATOM 872 C C . LEU A 1 104 ? 5.639 -2.776 -11.639 1.00 86.38 104 LEU A C 1
ATOM 874 O O . LEU A 1 104 ? 4.484 -2.610 -11.255 1.00 86.38 104 LEU A O 1
ATOM 878 N N . PHE A 1 105 ? 6.613 -3.146 -10.801 1.00 87.69 105 PHE A N 1
ATOM 879 C CA . PHE A 1 105 ? 6.357 -3.486 -9.396 1.00 87.69 105 PHE A CA 1
ATOM 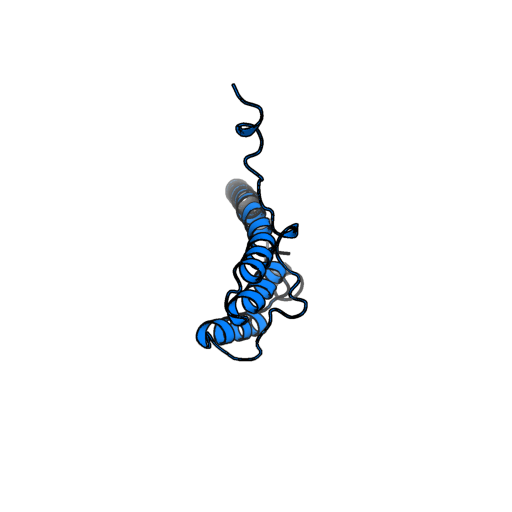880 C C . PHE A 1 105 ? 5.683 -2.350 -8.622 1.00 87.69 105 PHE A C 1
ATOM 882 O O . PHE A 1 105 ? 4.718 -2.579 -7.894 1.00 87.69 105 PHE A O 1
ATOM 889 N N . PHE A 1 106 ? 6.135 -1.113 -8.829 1.00 85.25 106 PHE A N 1
ATOM 890 C CA . PHE A 1 106 ? 5.589 0.038 -8.112 1.00 85.25 106 PHE A CA 1
ATOM 891 C C . PHE A 1 106 ? 4.161 0.413 -8.522 1.00 85.25 106 PHE A C 1
ATOM 893 O O . PHE A 1 106 ? 3.519 1.157 -7.783 1.00 85.25 106 PHE A O 1
ATOM 900 N N . THR A 1 107 ? 3.632 -0.111 -9.635 1.00 84.12 107 THR A N 1
ATOM 901 C CA . THR A 1 107 ? 2.212 0.078 -9.995 1.00 84.12 107 THR A CA 1
ATOM 902 C C . THR A 1 107 ? 1.263 -0.581 -8.998 1.00 84.12 107 THR A C 1
ATOM 904 O O . THR A 1 107 ? 0.223 -0.006 -8.692 1.00 84.12 107 THR A O 1
ATOM 907 N N . ILE A 1 108 ? 1.642 -1.733 -8.430 1.00 83.31 108 ILE A N 1
ATOM 908 C CA . ILE A 1 108 ? 0.838 -2.426 -7.414 1.00 83.31 108 ILE A CA 1
ATOM 909 C C . ILE A 1 108 ? 0.809 -1.643 -6.110 1.00 83.31 108 ILE A C 1
ATOM 911 O O . ILE A 1 108 ? -0.251 -1.517 -5.509 1.00 83.31 108 ILE A O 1
ATOM 915 N N . ARG A 1 109 ? 1.942 -1.069 -5.694 1.00 76.44 109 ARG A N 1
ATOM 916 C CA . ARG A 1 109 ? 2.006 -0.284 -4.457 1.00 76.44 109 ARG A CA 1
ATOM 917 C C . ARG A 1 109 ? 0.995 0.870 -4.473 1.00 76.44 109 ARG A C 1
ATOM 919 O O . ARG A 1 109 ? 0.280 1.057 -3.501 1.00 76.44 109 ARG A O 1
ATOM 926 N N . SER A 1 110 ? 0.854 1.565 -5.606 1.00 72.31 110 SER A N 1
ATOM 927 C CA . SER A 1 110 ? -0.176 2.602 -5.773 1.00 72.31 110 SER A CA 1
ATOM 928 C C . SER A 1 110 ? -1.616 2.081 -5.706 1.00 72.31 110 SER A C 1
ATOM 930 O O . SER A 1 110 ? -2.506 2.856 -5.381 1.00 72.31 110 SER A O 1
ATOM 932 N N . GLN A 1 111 ? -1.864 0.811 -6.042 1.00 74.44 111 GLN A N 1
ATOM 933 C CA . GLN A 1 111 ? -3.191 0.191 -5.931 1.00 74.44 111 GLN A CA 1
ATOM 934 C C . GLN A 1 111 ? -3.499 -0.238 -4.494 1.00 74.44 111 GLN A C 1
ATOM 936 O O . GLN A 1 111 ? -4.625 -0.071 -4.051 1.00 74.44 111 GLN A O 1
ATOM 941 N N . GLU A 1 112 ? -2.511 -0.774 -3.772 1.00 75.81 112 GLU A N 1
ATOM 942 C CA . GLU A 1 112 ? -2.651 -1.178 -2.362 1.00 75.81 112 GLU A CA 1
ATOM 943 C C . GLU A 1 112 ? -2.807 0.023 -1.414 1.00 75.81 112 GLU A C 1
ATOM 945 O O . GLU A 1 112 ? -3.373 -0.103 -0.331 1.00 75.81 112 GLU A O 1
ATOM 950 N N . GLU A 1 113 ? -2.286 1.181 -1.815 1.00 69.00 113 GLU A N 1
ATOM 951 C CA . GLU A 1 113 ? -2.334 2.434 -1.060 1.00 69.00 113 GLU A CA 1
ATOM 952 C C . GLU A 1 113 ? -3.632 3.248 -1.274 1.00 69.00 113 GLU A C 1
ATOM 954 O O . GLU A 1 113 ? -3.843 4.219 -0.546 1.00 69.00 113 GLU A O 1
ATOM 959 N N . ALA A 1 114 ? -4.477 2.894 -2.253 1.00 62.31 114 ALA A N 1
ATOM 960 C CA . ALA A 1 114 ? -5.679 3.647 -2.652 1.00 62.31 114 ALA A CA 1
ATOM 961 C C . ALA A 1 114 ? -6.944 3.265 -1.861 1.00 62.31 114 ALA A C 1
ATOM 963 O O . ALA A 1 114 ? -7.712 4.196 -1.514 1.00 62.31 114 ALA A O 1
#